Protein AF-F4S9S5-F1 (afdb_monomer)

Organism: Melampsora larici-populina (strain 98AG31 / pathotype 3-4-7) (NCBI:txid747676)

Nearest PDB structures (foldseek):
  7uxh-assembly1_C  TM=9.841E-01  e=2.499E-07  Homo sapiens
  9f44-assembly1_A  TM=9.885E-01  e=3.320E-07  Homo sapiens
  7peb-assembly1_A  TM=9.886E-01  e=3.938E-07  Homo sapiens
  6zwo-assembly1_B  TM=9.789E-01  e=3.720E-07  Homo sapiens
  7nfe-assembly1_A  TM=9.625E-01  e=2.231E-07  Homo sapiens

Radius of gyration: 15.71 Å; Cα contacts (8 Å, |Δi|>4): 147; chains: 1; bounding box: 33×33×46 Å

Solvent-accessible surface area (backbone atoms only — not comparable to full-atom values): 5371 Å² total; per-residue (Å²): 89,72,55,95,63,70,48,70,45,97,54,99,76,46,36,38,37,39,39,38,35,45,96,85,74,46,78,47,47,29,34,38,40,70,77,36,62,41,64,63,59,36,52,50,39,56,49,47,55,53,50,37,54,52,30,63,68,36,67,72,36,45,78,68,66,52,69,74,92,74,65,57,58,47,67,75,50,80,43,26,28,38,34,49,54,72,80,97,69,75,86,131

Sequence (92 aa):
GFSDEIIIMTSLQKPRKILIRGSDGKDYPFLCKPKDDLRKDARLMEFNLKINKLLKKDSESRKRNLHIRTYAVVVLNEECGLLEWVPHTLPL

Secondary structure (DSSP, 8-state):
-B-S--EEPSSTT-PEEEEEE-TTS-EEEEEEEET--THHHHHHHHHHHHHHHHHHHSHHHHHTT-------EEEEETTEEEEE--SS----

pLDDT: mean 92.39, std 4.8, range [79.75, 98.12]

Foldseek 3Di:
DWDPDWDQDPDPQRWIWTWDQDPVRDIWIKTKGFQDACPVVQVVLVVQVVVQVVLVVDPVSVVVVDHDDGWDWAGPDRGITITGDDPPDDDD

Mean predicted aligned error: 4.26 Å

InterPro domains:
  IPR000403 Phosphatidylinositol 3-/4-kinase, catalytic domain [PF00454] (28-89)
  IPR000403 Phosphatidylinositol 3-/4-k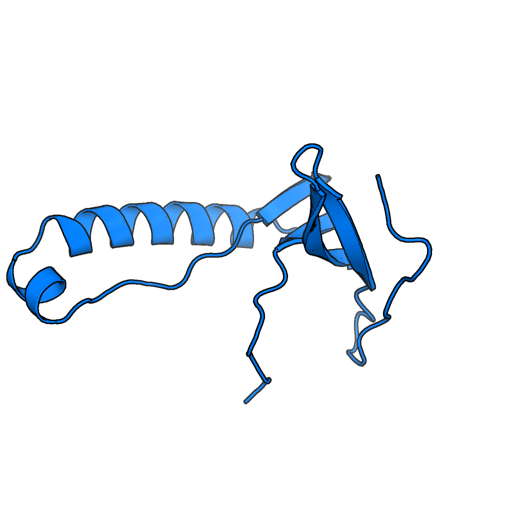inase, catalytic domain [PS50290] (2-92)
  IPR011009 Protein kinase-like domain superfamily [SSF56112] (2-91)
  IPR050517 DNA Damage Response and Repair Kinase [PTHR11139] (1-92)

Structure (mmCIF, N/CA/C/O backbone):
data_AF-F4S9S5-F1
#
_entry.id   AF-F4S9S5-F1
#
loop_
_atom_site.group_PDB
_atom_site.id
_atom_site.type_symbol
_atom_site.label_atom_id
_atom_site.label_alt_id
_atom_site.label_comp_id
_atom_site.label_asym_id
_atom_site.label_entity_id
_atom_site.label_seq_id
_atom_site.pdbx_PDB_ins_code
_atom_site.Cartn_x
_atom_site.Cartn_y
_atom_site.Cartn_z
_atom_site.occupancy
_atom_site.B_iso_or_equiv
_atom_site.auth_seq_id
_atom_site.auth_comp_id
_atom_site.auth_asym_id
_atom_site.auth_atom_id
_atom_site.pdbx_PDB_model_num
ATOM 1 N N . GLY A 1 1 ? -4.355 -12.085 -14.660 1.00 88.88 1 GLY A N 1
ATOM 2 C CA . GLY A 1 1 ? -3.894 -11.504 -15.940 1.00 88.88 1 GLY A CA 1
ATOM 3 C C . GLY A 1 1 ? -3.614 -10.026 -15.763 1.00 88.88 1 GLY A C 1
ATOM 4 O O . GLY A 1 1 ? -3.964 -9.489 -14.721 1.00 88.88 1 GLY A O 1
ATOM 5 N N . PHE A 1 2 ? -2.997 -9.369 -16.740 1.00 90.62 2 PHE A N 1
ATOM 6 C CA . PHE A 1 2 ? -2.827 -7.910 -16.752 1.00 90.62 2 PHE A CA 1
ATOM 7 C C . PHE A 1 2 ? -3.789 -7.296 -17.770 1.00 90.62 2 PHE A C 1
ATOM 9 O O . PHE A 1 2 ? -4.133 -7.962 -18.743 1.00 90.62 2 PHE A O 1
ATOM 16 N N . SER A 1 3 ? -4.242 -6.067 -17.524 1.00 91.25 3 SER A N 1
ATOM 17 C CA . SER A 1 3 ? -4.923 -5.274 -18.553 1.00 91.25 3 SER A CA 1
ATOM 18 C C . SER A 1 3 ? -3.916 -4.768 -19.586 1.00 91.25 3 SER A C 1
ATOM 20 O O . SER A 1 3 ? -2.777 -4.462 -19.229 1.00 91.25 3 SER A O 1
ATOM 22 N N . ASP A 1 4 ? -4.357 -4.626 -20.835 1.00 90.44 4 ASP A N 1
ATOM 23 C CA . ASP A 1 4 ? -3.559 -4.051 -21.926 1.00 90.44 4 ASP A CA 1
ATOM 24 C C . ASP A 1 4 ? -3.423 -2.521 -21.809 1.00 90.44 4 ASP A C 1
ATOM 26 O O . ASP A 1 4 ? -2.574 -1.903 -22.453 1.00 90.44 4 ASP A O 1
ATOM 30 N N . GLU A 1 5 ? -4.234 -1.895 -20.952 1.00 89.62 5 GLU A N 1
ATOM 31 C CA . GLU A 1 5 ? -4.219 -0.454 -20.721 1.00 89.62 5 GLU A CA 1
ATOM 32 C C . GLU A 1 5 ? -3.329 -0.062 -19.535 1.00 89.6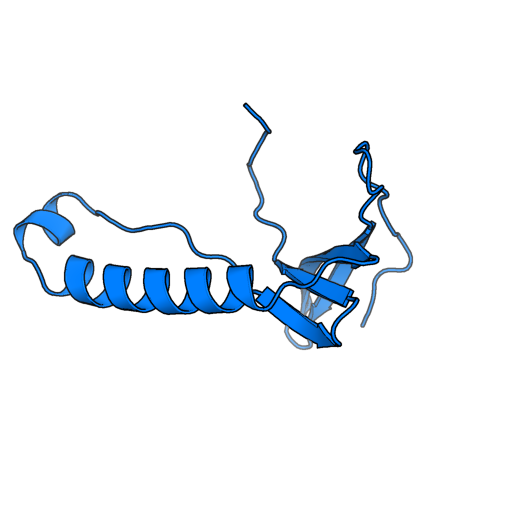2 5 GLU A C 1
ATOM 34 O O . GLU A 1 5 ? -3.447 -0.587 -18.422 1.00 89.62 5 GLU A O 1
ATOM 39 N N . ILE A 1 6 ? -2.475 0.940 -19.758 1.00 90.12 6 ILE A N 1
ATOM 40 C CA . ILE A 1 6 ? -1.653 1.576 -18.726 1.00 90.12 6 ILE A CA 1
ATOM 41 C C . ILE A 1 6 ? -1.979 3.065 -18.698 1.00 90.12 6 ILE A C 1
ATOM 43 O O . ILE A 1 6 ? -1.844 3.758 -19.705 1.00 90.12 6 ILE A O 1
ATOM 47 N N . ILE A 1 7 ? -2.336 3.580 -17.521 1.00 90.50 7 ILE A N 1
ATOM 48 C CA . ILE A 1 7 ? -2.592 5.010 -17.325 1.00 90.50 7 ILE A CA 1
ATOM 49 C C . ILE A 1 7 ? -1.334 5.650 -16.738 1.00 90.50 7 ILE A C 1
ATOM 51 O O . ILE A 1 7 ? -0.870 5.266 -15.665 1.00 90.50 7 ILE A O 1
ATOM 55 N N . ILE A 1 8 ? -0.769 6.642 -17.423 1.00 90.25 8 ILE A N 1
ATOM 56 C CA . ILE A 1 8 ? 0.371 7.410 -16.911 1.00 90.25 8 ILE A CA 1
ATOM 57 C C . ILE A 1 8 ? -0.166 8.601 -16.120 1.00 90.25 8 ILE A C 1
ATOM 59 O O . ILE A 1 8 ? -0.885 9.439 -16.659 1.00 90.25 8 ILE A O 1
ATOM 63 N N . MET A 1 9 ? 0.193 8.686 -14.842 1.00 88.19 9 MET A N 1
ATOM 64 C CA . MET A 1 9 ? -0.250 9.777 -13.979 1.00 88.19 9 MET A CA 1
ATOM 65 C C . MET A 1 9 ? 0.523 11.065 -14.278 1.00 88.19 9 MET A C 1
ATOM 67 O O . MET A 1 9 ? 1.734 11.050 -14.511 1.00 88.19 9 MET A O 1
ATOM 71 N N . THR A 1 10 ? -0.162 12.202 -14.203 1.00 82.81 10 THR A N 1
ATOM 72 C CA . THR A 1 10 ? 0.434 13.532 -14.366 1.00 82.81 10 THR A CA 1
ATOM 73 C C . THR A 1 10 ? 1.139 13.967 -13.077 1.00 82.81 10 THR A C 1
ATOM 75 O O . THR A 1 10 ? 0.574 14.679 -12.252 1.00 82.81 10 THR A O 1
ATOM 78 N N . SER A 1 11 ? 2.376 13.514 -12.876 1.00 81.88 11 SER A N 1
ATOM 79 C CA . SER A 1 11 ? 3.269 14.001 -11.814 1.00 81.88 11 SER A CA 1
ATOM 80 C C . SER A 1 11 ? 4.728 13.993 -12.279 1.00 81.88 11 SER A C 1
ATOM 82 O O . SER A 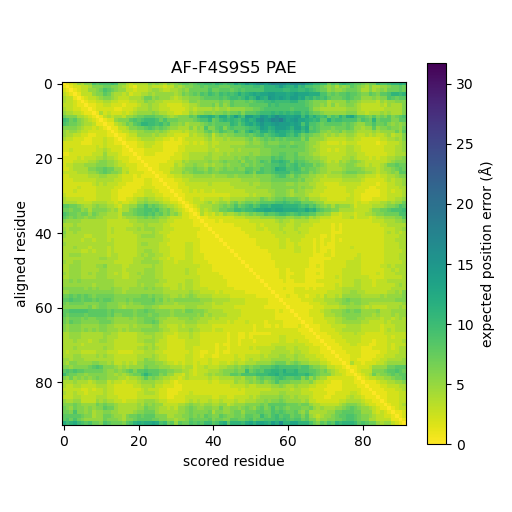1 11 ? 5.035 13.449 -13.341 1.00 81.88 11 SER A O 1
ATOM 84 N N . LEU A 1 12 ? 5.638 14.581 -11.489 1.00 81.00 12 LEU A N 1
ATOM 85 C CA . LEU A 1 12 ? 7.066 14.694 -11.825 1.00 81.00 12 LEU A CA 1
ATOM 86 C C . LEU A 1 12 ? 7.691 13.344 -12.218 1.00 81.00 12 LEU A C 1
ATOM 88 O O . LEU A 1 12 ? 8.445 13.262 -13.183 1.00 81.00 12 LEU A O 1
ATOM 92 N N . GLN A 1 13 ? 7.336 12.282 -11.493 1.00 80.62 13 GLN A N 1
ATOM 93 C CA . GLN A 1 13 ? 7.868 10.935 -11.714 1.00 80.62 13 GLN A CA 1
ATOM 94 C C . GLN A 1 13 ? 7.078 10.118 -12.748 1.00 80.62 13 GLN A C 1
ATOM 96 O O . GLN A 1 13 ? 7.482 9.003 -13.069 1.00 80.62 13 GLN A O 1
ATOM 101 N N . LYS A 1 14 ? 5.961 10.650 -13.269 1.00 85.88 14 LYS A N 1
ATOM 102 C CA . LYS A 1 14 ? 5.073 9.987 -14.241 1.00 85.88 14 LYS A CA 1
ATOM 103 C C . LYS A 1 14 ? 4.796 8.506 -13.904 1.00 85.88 14 LYS A C 1
ATOM 105 O O . LYS A 1 14 ? 5.041 7.631 -14.742 1.00 85.88 14 LYS A O 1
ATOM 110 N N . PRO A 1 15 ? 4.337 8.193 -12.675 1.00 88.19 15 PRO A N 1
ATOM 111 C CA . PRO A 1 15 ? 4.133 6.815 -12.259 1.00 88.19 15 PRO A CA 1
ATOM 112 C C . PRO A 1 15 ? 3.018 6.164 -13.083 1.00 88.19 15 PRO A C 1
ATOM 114 O O . PRO A 1 15 ? 2.089 6.829 -13.554 1.00 88.19 15 PRO A O 1
ATOM 117 N N . ARG A 1 16 ? 3.128 4.849 -13.276 1.00 92.94 16 ARG A N 1
ATOM 118 C CA . ARG A 1 16 ? 2.244 4.084 -14.164 1.00 92.94 16 ARG A CA 1
ATOM 119 C C . ARG A 1 16 ? 1.200 3.357 -13.338 1.00 92.94 16 ARG A C 1
ATOM 121 O O . ARG A 1 16 ? 1.553 2.518 -12.518 1.00 92.94 16 ARG A O 1
ATOM 128 N N . LYS A 1 17 ? -0.075 3.654 -13.557 1.00 93.12 17 LYS A N 1
ATOM 129 C CA . LYS A 1 17 ? -1.177 2.884 -12.995 1.00 93.12 17 LYS A CA 1
ATOM 130 C C . LYS A 1 17 ? -1.455 1.687 -13.903 1.00 93.12 17 LYS A C 1
ATOM 132 O O . LYS A 1 17 ? -1.797 1.862 -15.072 1.00 93.12 17 LYS A O 1
ATOM 137 N N . ILE A 1 18 ? -1.295 0.494 -13.347 1.00 93.62 18 ILE A N 1
ATOM 138 C CA . ILE A 1 18 ? -1.568 -0.791 -13.991 1.00 93.62 18 ILE A CA 1
ATOM 139 C C . ILE A 1 18 ? -2.794 -1.439 -13.351 1.00 93.62 18 ILE A C 1
ATOM 141 O O . ILE A 1 18 ? -3.109 -1.176 -12.188 1.00 93.62 18 ILE A O 1
ATOM 145 N N . LEU A 1 19 ? -3.473 -2.303 -14.101 1.00 94.56 19 LEU A N 1
ATOM 146 C CA . LEU A 1 19 ? -4.610 -3.073 -13.611 1.00 94.56 19 LEU A CA 1
ATOM 147 C C . LEU A 1 19 ? -4.279 -4.565 -13.667 1.00 94.56 19 LEU A C 1
ATOM 149 O O . LEU A 1 19 ? -3.975 -5.103 -14.734 1.00 94.56 19 LEU A O 1
ATOM 153 N N . ILE A 1 20 ? -4.326 -5.225 -12.511 1.00 93.06 20 ILE A N 1
ATOM 154 C CA . ILE A 1 20 ? -4.068 -6.659 -12.377 1.00 93.06 20 ILE A CA 1
ATOM 155 C C . ILE A 1 20 ? -5.398 -7.363 -12.133 1.00 93.06 20 ILE A C 1
ATOM 157 O O . ILE A 1 20 ? -6.064 -7.101 -11.137 1.00 93.06 20 ILE A O 1
ATOM 161 N N . ARG A 1 21 ? -5.775 -8.286 -13.015 1.00 94.19 21 ARG A N 1
ATOM 162 C CA . ARG A 1 21 ? -6.942 -9.150 -12.836 1.00 94.19 21 ARG A CA 1
ATOM 163 C C . ARG A 1 21 ? -6.569 -10.382 -12.021 1.00 94.19 21 ARG A C 1
ATOM 165 O O . ARG A 1 21 ? -5.773 -11.209 -12.485 1.00 94.19 21 ARG A O 1
ATOM 172 N N . GLY A 1 22 ? -7.143 -10.500 -10.829 1.00 93.38 22 GLY A N 1
ATOM 173 C CA . GLY A 1 22 ? -7.000 -11.656 -9.953 1.00 93.38 22 GLY A CA 1
ATOM 174 C C . GLY A 1 22 ? -7.634 -12.916 -10.542 1.00 93.38 22 GLY A C 1
ATOM 175 O O . GLY A 1 22 ? -8.462 -12.860 -11.454 1.00 93.38 22 GLY A O 1
ATOM 176 N N . SER A 1 23 ? -7.245 -14.076 -10.014 1.00 94.50 23 SER A N 1
ATOM 177 C CA . SER A 1 23 ? -7.891 -15.357 -10.338 1.00 94.50 23 SER A CA 1
ATOM 178 C C . SER A 1 23 ? -9.341 -15.430 -9.850 1.00 94.50 23 SER A C 1
ATOM 180 O O . SER A 1 23 ? -10.103 -16.265 -10.322 1.00 94.50 23 SER A O 1
ATOM 182 N N . ASP A 1 24 ? -9.733 -14.537 -8.942 1.00 94.81 24 ASP A N 1
ATOM 183 C CA . ASP A 1 24 ? -11.101 -14.345 -8.465 1.00 94.81 24 ASP A CA 1
ATOM 184 C C . ASP A 1 24 ? -11.951 -13.453 -9.392 1.00 94.81 24 ASP A C 1
ATOM 186 O O . ASP A 1 24 ? -13.095 -13.135 -9.071 1.00 94.81 24 ASP A O 1
ATOM 190 N N . GLY A 1 25 ? -11.395 -13.035 -10.534 1.00 92.31 25 GLY A N 1
ATOM 191 C CA . GLY A 1 25 ? -12.067 -12.194 -11.522 1.00 92.31 25 GLY A CA 1
ATOM 192 C C . GLY A 1 25 ? -12.141 -10.713 -11.149 1.00 92.31 25 GLY A C 1
ATOM 193 O O . GLY A 1 25 ? -12.731 -9.944 -11.906 1.00 92.31 25 GLY A O 1
ATOM 194 N N . LYS A 1 26 ? -11.552 -10.292 -10.021 1.00 92.12 26 LYS A N 1
ATOM 195 C CA . LYS A 1 26 ? -11.540 -8.886 -9.601 1.00 92.12 26 LYS A CA 1
ATOM 196 C C . LYS A 1 26 ? -10.338 -8.146 -10.163 1.00 92.12 26 LYS A C 1
ATOM 198 O O . LYS A 1 26 ? -9.261 -8.713 -10.342 1.00 92.12 26 LYS A O 1
ATOM 203 N N . ASP A 1 27 ? -10.529 -6.854 -10.393 1.00 91.88 27 ASP A N 1
ATOM 204 C CA . ASP A 1 27 ? -9.488 -5.972 -10.897 1.00 91.88 27 ASP A CA 1
ATOM 205 C C . ASP A 1 27 ? -8.851 -5.177 -9.748 1.00 91.88 27 ASP A C 1
ATOM 207 O O . ASP A 1 27 ? -9.527 -4.490 -8.980 1.00 91.88 27 ASP A O 1
ATOM 211 N N . TYR A 1 28 ? -7.529 -5.270 -9.649 1.00 92.69 28 TYR A N 1
ATOM 212 C CA . TYR A 1 28 ? -6.708 -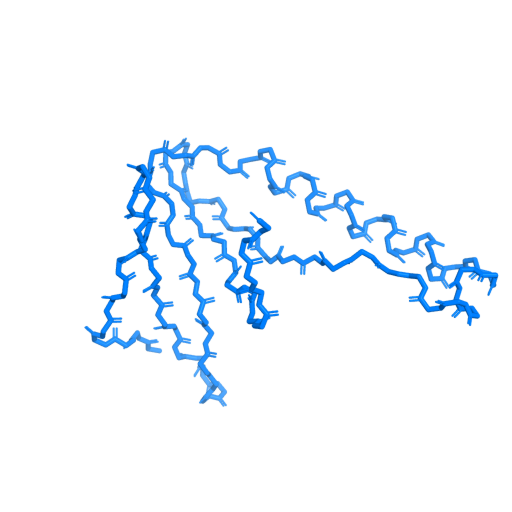4.670 -8.606 1.00 92.69 28 TYR A CA 1
ATOM 213 C C . TYR A 1 28 ? -5.786 -3.619 -9.224 1.00 92.69 28 TYR A C 1
ATOM 215 O O . TYR A 1 28 ? -4.816 -3.967 -9.908 1.00 92.69 28 TYR A O 1
ATOM 223 N N . PRO A 1 29 ? -6.082 -2.324 -9.041 1.00 93.75 29 PRO A N 1
ATOM 224 C CA . PRO A 1 29 ? -5.236 -1.269 -9.564 1.00 93.75 29 PRO A CA 1
ATOM 225 C C . PRO A 1 29 ? -3.991 -1.084 -8.685 1.00 93.75 29 PRO A C 1
ATOM 227 O O . PRO A 1 29 ? -4.079 -1.008 -7.460 1.00 93.75 29 PRO A O 1
ATOM 230 N N . PHE A 1 30 ? -2.829 -0.950 -9.318 1.00 94.44 30 PHE A N 1
ATOM 231 C CA . PHE A 1 30 ? -1.554 -0.665 -8.659 1.00 94.44 30 PHE A CA 1
ATOM 232 C C . PHE A 1 30 ? -0.850 0.501 -9.341 1.00 94.44 30 PHE A C 1
ATOM 234 O O . PHE A 1 30 ? -0.971 0.701 -10.546 1.00 94.44 30 PHE A O 1
ATOM 241 N N . LEU A 1 31 ? -0.092 1.263 -8.565 1.00 93.69 31 LEU A N 1
ATOM 242 C CA . LEU A 1 31 ? 0.779 2.322 -9.032 1.00 93.69 31 LEU A CA 1
ATOM 243 C C . LEU A 1 31 ? 2.228 1.831 -9.013 1.00 93.69 31 LEU A C 1
ATOM 245 O O . LEU A 1 31 ? 2.803 1.594 -7.952 1.00 93.69 31 LEU A O 1
ATOM 249 N N . CYS A 1 32 ? 2.826 1.714 -10.192 1.00 92.00 32 CYS A N 1
ATOM 250 C CA . CYS A 1 32 ? 4.245 1.445 -10.361 1.00 92.00 32 CYS A CA 1
ATOM 251 C C . CYS A 1 32 ? 5.019 2.756 -10.246 1.00 92.00 32 CYS A C 1
ATOM 253 O O . CYS A 1 32 ? 4.863 3.652 -11.089 1.00 92.00 32 CYS A O 1
ATOM 255 N N . LYS A 1 33 ? 5.881 2.850 -9.234 1.00 89.06 33 LYS A N 1
ATOM 256 C CA . LYS A 1 33 ? 6.803 3.972 -9.082 1.00 89.06 33 LYS A CA 1
ATOM 257 C C . LYS A 1 33 ? 8.196 3.592 -9.594 1.00 89.06 33 LYS A C 1
ATOM 259 O O . LYS A 1 33 ? 8.812 2.681 -9.040 1.00 89.06 33 LYS A O 1
ATOM 264 N N . PRO A 1 34 ? 8.686 4.244 -10.661 1.00 83.75 34 PRO A N 1
ATOM 265 C CA . PRO A 1 34 ? 10.044 4.032 -11.136 1.00 83.75 34 PRO A CA 1
ATOM 266 C C . PRO A 1 34 ? 11.042 4.851 -10.310 1.00 83.75 34 PRO A C 1
ATOM 268 O O . PRO A 1 34 ? 10.775 6.010 -9.995 1.00 83.75 34 PRO A O 1
ATOM 271 N N . LYS A 1 35 ? 12.224 4.281 -10.063 1.00 83.00 35 LYS A N 1
ATOM 272 C CA . LYS A 1 35 ? 13.360 4.921 -9.380 1.00 83.00 35 LYS A CA 1
ATOM 273 C C . LYS A 1 35 ? 13.015 5.439 -7.979 1.00 83.00 35 LYS A C 1
ATOM 275 O O . LYS A 1 35 ? 13.449 6.526 -7.606 1.00 83.00 35 LYS A O 1
ATOM 280 N N . ASP A 1 36 ? 12.209 4.682 -7.235 1.00 85.25 36 ASP A N 1
ATOM 281 C CA . ASP A 1 36 ? 11.790 5.033 -5.874 1.00 85.25 36 ASP A CA 1
ATOM 282 C C . ASP A 1 36 ? 11.988 3.837 -4.933 1.00 85.25 36 ASP A C 1
ATOM 284 O O . ASP A 1 36 ? 11.532 2.727 -5.222 1.00 85.25 36 ASP A O 1
ATOM 288 N N . ASP A 1 37 ? 12.667 4.069 -3.809 1.00 89.31 37 ASP A N 1
ATOM 289 C CA . ASP A 1 37 ? 12.917 3.059 -2.778 1.00 89.31 37 ASP A CA 1
ATOM 290 C C . ASP A 1 37 ? 11.759 3.041 -1.776 1.00 89.31 37 ASP A C 1
ATOM 292 O O . ASP A 1 37 ? 11.700 3.829 -0.828 1.00 89.31 37 ASP A O 1
ATOM 296 N N . LEU A 1 38 ? 10.848 2.086 -1.961 1.00 93.56 38 LEU A N 1
ATOM 297 C CA . LEU A 1 38 ? 9.626 1.972 -1.164 1.00 93.56 38 LEU A CA 1
ATOM 298 C C . LEU A 1 38 ? 9.816 1.230 0.167 1.00 93.56 38 LEU A C 1
ATOM 300 O O . LEU A 1 38 ? 8.831 0.918 0.843 1.00 93.56 38 LEU A O 1
ATOM 304 N N . ARG A 1 39 ? 11.053 0.925 0.589 1.00 94.19 39 ARG A N 1
ATOM 305 C CA . ARG A 1 39 ? 11.293 0.244 1.876 1.00 94.19 39 ARG A CA 1
ATOM 306 C C . ARG A 1 39 ? 10.759 1.059 3.048 1.00 94.19 39 ARG A C 1
ATOM 308 O O . ARG A 1 39 ? 10.181 0.490 3.971 1.00 94.19 39 ARG A O 1
ATOM 315 N N . LYS A 1 40 ? 10.909 2.386 3.023 1.00 94.19 40 LYS A N 1
ATOM 316 C CA . LYS A 1 40 ? 10.384 3.258 4.087 1.00 94.19 40 LYS A CA 1
ATOM 317 C C . LYS A 1 40 ? 8.856 3.234 4.124 1.00 94.19 40 LYS A C 1
ATOM 319 O O . LYS A 1 40 ? 8.291 3.063 5.203 1.00 94.19 40 LYS A O 1
ATOM 324 N N . ASP A 1 41 ? 8.201 3.320 2.968 1.00 94.44 41 ASP A N 1
ATOM 325 C CA . ASP A 1 41 ? 6.744 3.222 2.838 1.00 94.44 41 ASP A CA 1
ATOM 326 C C . ASP A 1 41 ? 6.219 1.877 3.350 1.00 94.44 41 ASP A C 1
ATOM 328 O O . ASP A 1 41 ? 5.268 1.839 4.134 1.00 94.44 41 ASP A O 1
ATOM 332 N N . ALA A 1 42 ? 6.883 0.771 2.995 1.00 94.69 42 ALA A N 1
ATOM 333 C CA . ALA A 1 42 ? 6.527 -0.562 3.475 1.00 94.69 42 ALA A CA 1
ATOM 334 C C . ALA A 1 42 ? 6.590 -0.644 5.009 1.00 94.69 42 ALA A C 1
ATOM 336 O O . ALA A 1 42 ? 5.646 -1.104 5.656 1.00 94.69 42 ALA A O 1
ATOM 337 N N . ARG A 1 43 ? 7.664 -0.120 5.615 1.00 96.50 43 ARG A N 1
ATOM 338 C CA . ARG A 1 43 ? 7.818 -0.082 7.079 1.00 96.50 43 ARG A CA 1
ATOM 339 C C . ARG A 1 43 ? 6.773 0.806 7.748 1.00 96.50 43 ARG A C 1
ATOM 341 O O . ARG A 1 43 ? 6.272 0.449 8.816 1.00 96.50 43 ARG A O 1
ATOM 348 N N . LEU A 1 44 ? 6.410 1.927 7.129 1.00 97.00 44 LEU A N 1
ATOM 349 C CA . LEU A 1 44 ? 5.345 2.796 7.625 1.00 97.00 44 LEU A CA 1
ATOM 350 C C . LEU A 1 44 ? 3.979 2.097 7.579 1.00 97.00 44 LEU A C 1
ATOM 352 O O . LEU A 1 44 ? 3.215 2.186 8.540 1.00 97.00 44 LEU A O 1
ATOM 356 N N . MET A 1 45 ? 3.676 1.354 6.511 1.00 97.12 45 MET A N 1
ATOM 357 C CA . MET A 1 45 ? 2.430 0.587 6.425 1.00 97.12 45 MET A CA 1
ATOM 358 C C . MET A 1 45 ? 2.382 -0.552 7.450 1.00 97.12 45 MET A C 1
ATOM 360 O O . MET A 1 45 ? 1.369 -0.708 8.132 1.00 97.12 45 MET A O 1
ATOM 364 N N . GLU A 1 46 ? 3.479 -1.287 7.660 1.00 96.44 46 GLU A N 1
ATOM 365 C CA . GLU A 1 46 ? 3.582 -2.278 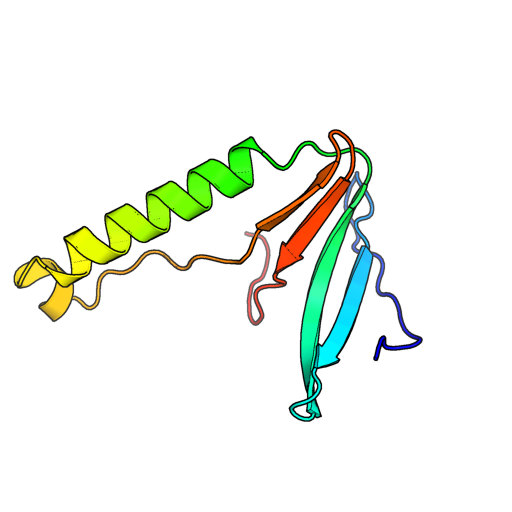8.746 1.00 96.44 46 GLU A CA 1
ATOM 366 C C . GLU A 1 46 ? 3.339 -1.656 10.127 1.00 96.44 46 GLU A C 1
ATOM 368 O O . GLU A 1 46 ? 2.672 -2.242 10.988 1.00 96.44 46 GLU A O 1
ATOM 373 N N . PHE A 1 47 ? 3.883 -0.463 10.355 1.00 97.88 47 PHE A N 1
ATOM 374 C CA . PHE A 1 47 ? 3.682 0.279 11.590 1.00 97.88 47 PHE A CA 1
ATOM 375 C C . PHE A 1 47 ? 2.217 0.702 11.766 1.00 97.88 47 PHE A C 1
ATOM 377 O O . PHE A 1 47 ? 1.633 0.450 12.822 1.00 97.88 47 PHE A O 1
ATOM 384 N N . ASN A 1 48 ? 1.579 1.234 10.722 1.00 98.00 48 ASN A N 1
ATOM 385 C CA . ASN A 1 48 ? 0.157 1.586 10.745 1.00 98.00 48 ASN A CA 1
ATOM 386 C C . ASN A 1 48 ? -0.740 0.368 11.002 1.00 98.00 48 ASN A C 1
ATOM 388 O O . ASN A 1 48 ? -1.714 0.466 11.748 1.00 98.00 48 ASN A O 1
ATOM 392 N N . LEU A 1 49 ? -0.388 -0.811 10.477 1.00 97.44 49 LEU A N 1
ATOM 393 C CA . LEU A 1 49 ? -1.088 -2.058 10.803 1.00 97.44 49 LEU A CA 1
ATOM 394 C C . LEU A 1 49 ? -0.990 -2.399 12.298 1.00 97.44 49 LEU A C 1
ATOM 396 O O . LEU A 1 49 ? -1.967 -2.865 12.889 1.00 97.44 49 LEU A O 1
ATOM 400 N N . LYS A 1 50 ? 0.160 -2.152 12.939 1.00 97.88 50 LYS A N 1
ATOM 401 C CA . LYS A 1 50 ? 0.311 -2.319 14.396 1.00 97.88 50 LYS A CA 1
ATOM 402 C C . LYS A 1 50 ? -0.530 -1.302 15.166 1.00 97.88 50 LYS A C 1
ATOM 404 O O . LYS A 1 50 ? -1.207 -1.697 16.113 1.00 97.88 50 LYS A O 1
ATOM 409 N N . ILE A 1 51 ? -0.559 -0.039 14.738 1.00 98.06 51 ILE A N 1
ATOM 410 C CA . ILE A 1 51 ? -1.428 0.981 15.343 1.00 98.06 51 ILE A CA 1
ATOM 411 C C . ILE A 1 51 ? -2.897 0.568 15.239 1.00 98.06 51 ILE A C 1
ATOM 413 O O . ILE A 1 51 ? -3.600 0.579 16.244 1.00 98.06 51 ILE A O 1
ATOM 417 N N . ASN A 1 52 ? -3.355 0.118 14.070 1.00 98.00 52 ASN A N 1
ATOM 418 C CA . ASN A 1 52 ? -4.731 -0.344 13.884 1.00 98.00 52 ASN A CA 1
ATOM 419 C C . ASN A 1 52 ? -5.100 -1.498 14.828 1.00 98.00 52 ASN A C 1
ATOM 421 O O . ASN A 1 52 ? -6.221 -1.543 15.334 1.00 98.00 52 ASN A O 1
ATOM 425 N N . LYS A 1 53 ? -4.161 -2.406 15.132 1.00 97.75 53 LYS A N 1
ATOM 426 C CA . LYS A 1 53 ? -4.373 -3.452 16.149 1.00 97.75 53 LYS A CA 1
ATOM 427 C C . LYS A 1 53 ? -4.566 -2.862 17.550 1.00 97.75 53 LYS A C 1
ATOM 429 O O . LYS A 1 53 ? -5.431 -3.338 18.282 1.00 97.75 53 LYS A O 1
ATOM 434 N N . LEU A 1 54 ? -3.798 -1.834 17.916 1.00 98.00 54 LEU A N 1
ATOM 435 C CA . LEU A 1 54 ? -3.932 -1.144 19.204 1.00 98.00 54 LEU A CA 1
ATOM 436 C C . LEU A 1 54 ? -5.248 -0.355 19.291 1.00 98.00 54 LEU A C 1
ATOM 438 O O . LEU A 1 54 ? -5.975 -0.511 20.269 1.00 98.00 54 LEU A O 1
ATOM 442 N N . LEU A 1 55 ? -5.607 0.394 18.243 1.00 98.12 55 LEU A N 1
ATOM 443 C CA . LEU A 1 55 ? -6.881 1.121 18.149 1.00 98.12 55 LEU A CA 1
ATOM 444 C C . LEU A 1 55 ? -8.085 0.178 18.243 1.00 98.12 55 LEU A C 1
ATOM 446 O O . LEU A 1 55 ? -9.073 0.489 18.900 1.00 98.12 55 LEU A O 1
ATOM 450 N N . LYS A 1 56 ? -7.992 -1.012 17.641 1.00 97.25 56 LYS A N 1
ATOM 451 C CA . LYS A 1 56 ? -9.035 -2.038 17.749 1.00 97.25 56 LYS A CA 1
ATOM 452 C C . LYS A 1 56 ? -9.113 -2.659 19.150 1.00 97.25 56 LYS A C 1
ATOM 454 O O . LYS A 1 56 ? -10.170 -3.152 19.530 1.00 97.25 56 LYS A O 1
ATOM 459 N N . LYS A 1 57 ? -8.025 -2.674 19.923 1.00 97.62 57 LYS A N 1
ATOM 460 C CA . LYS A 1 57 ? -8.027 -3.206 21.295 1.00 97.62 57 LYS A CA 1
ATOM 461 C C . LYS A 1 57 ? -8.679 -2.228 22.279 1.00 97.62 57 LYS A C 1
ATOM 463 O O . LYS A 1 57 ? -9.393 -2.665 23.179 1.00 97.62 57 LYS A O 1
ATOM 468 N N . ASP A 1 58 ? -8.468 -0.931 22.087 1.00 97.94 58 ASP A N 1
ATOM 469 C CA . ASP A 1 58 ? -9.031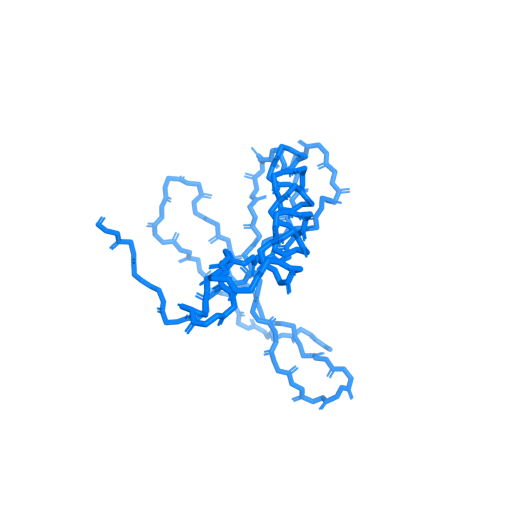 0.127 22.927 1.00 97.94 58 ASP A CA 1
ATOM 470 C C . ASP A 1 58 ? -10.551 0.309 22.716 1.00 97.94 58 ASP A C 1
ATOM 472 O O . ASP A 1 58 ? -11.052 0.300 21.588 1.00 97.94 58 ASP A O 1
ATOM 476 N N . SER A 1 59 ? -11.323 0.452 23.800 1.00 97.88 59 SER A N 1
ATOM 477 C CA . SER A 1 59 ? -12.788 0.570 23.713 1.00 97.88 59 SER A CA 1
ATOM 478 C C . SER A 1 59 ? -13.229 1.918 23.156 1.00 97.88 59 SER A C 1
ATOM 480 O O . SER A 1 59 ? -14.128 1.964 22.318 1.00 97.88 59 SER A O 1
ATOM 482 N N . GLU A 1 60 ? -12.590 3.006 23.585 1.00 98.06 60 GLU A N 1
ATOM 483 C CA . GLU A 1 60 ? -12.970 4.362 23.184 1.00 98.06 60 GLU A CA 1
ATOM 484 C C . GLU A 1 60 ? -12.616 4.633 21.722 1.00 98.06 60 GLU A C 1
ATOM 486 O O . GLU A 1 60 ? -13.361 5.293 20.997 1.00 98.06 60 GLU A O 1
ATOM 491 N N . SER A 1 61 ? -11.500 4.088 21.250 1.00 97.88 61 SER A N 1
ATOM 492 C CA . SER A 1 61 ? -11.106 4.126 19.842 1.00 97.88 61 SER A CA 1
ATOM 493 C C . SER A 1 61 ? -12.072 3.337 18.959 1.00 97.88 61 SER A C 1
ATOM 495 O O . SER A 1 61 ? -12.513 3.852 17.931 1.00 97.88 61 SER A O 1
ATOM 497 N N . ARG A 1 62 ? -12.487 2.132 19.380 1.00 96.69 62 ARG A N 1
ATOM 498 C CA . ARG A 1 62 ? -13.494 1.338 18.653 1.00 96.69 62 ARG A CA 1
ATOM 499 C C . ARG A 1 62 ? -14.861 2.006 18.589 1.00 96.69 62 ARG A C 1
ATOM 501 O O . ARG A 1 62 ? -15.460 2.011 17.519 1.00 96.69 62 ARG A O 1
ATOM 508 N N . LYS A 1 63 ? -15.348 2.581 19.695 1.00 97.81 63 LYS A N 1
ATOM 509 C CA . LYS A 1 63 ? -16.626 3.322 19.72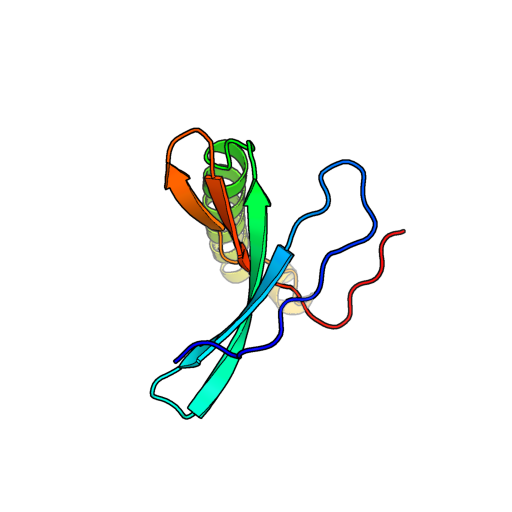3 1.00 97.81 63 LYS A CA 1
ATOM 510 C C . LYS A 1 63 ? -16.645 4.465 18.705 1.00 97.81 63 LYS A C 1
ATOM 512 O O . LYS A 1 63 ? -17.679 4.740 18.112 1.00 97.81 63 LYS A O 1
ATOM 517 N N . ARG A 1 64 ? -15.489 5.095 18.483 1.00 97.81 64 ARG A N 1
ATOM 518 C CA . ARG A 1 64 ? -15.282 6.175 17.506 1.00 97.81 64 ARG A CA 1
ATOM 519 C C . ARG A 1 64 ? -14.891 5.680 16.106 1.00 97.81 64 ARG A C 1
ATOM 521 O O . ARG A 1 64 ? -14.644 6.500 15.230 1.00 97.81 64 ARG A O 1
ATOM 528 N N . ASN A 1 65 ? -14.812 4.364 15.894 1.00 96.44 65 ASN A N 1
ATOM 529 C CA . ASN A 1 65 ? -14.368 3.730 14.650 1.00 96.44 65 ASN A CA 1
ATOM 530 C C . ASN A 1 65 ? -13.002 4.241 14.135 1.00 96.44 65 ASN A C 1
ATOM 532 O O . ASN A 1 65 ? -12.787 4.401 12.929 1.00 96.44 65 ASN A O 1
ATOM 536 N N . LEU A 1 66 ? -12.071 4.518 15.056 1.00 97.56 66 LEU A N 1
ATOM 537 C CA . LEU A 1 66 ? -10.744 5.016 14.700 1.00 97.56 66 LEU A CA 1
ATOM 538 C C . LEU A 1 66 ? -9.934 3.925 14.000 1.00 97.56 66 LEU A C 1
ATOM 540 O O . LEU A 1 66 ? -9.704 2.848 14.551 1.00 97.56 66 LEU A O 1
ATOM 544 N N . HIS A 1 67 ? -9.465 4.236 12.799 1.00 96.81 67 HIS A N 1
ATOM 545 C CA . HIS A 1 67 ? -8.553 3.400 12.036 1.00 96.81 67 HIS A CA 1
ATOM 546 C C . HIS A 1 67 ? -7.748 4.267 11.067 1.00 96.81 67 HIS A C 1
ATOM 548 O O . HIS A 1 67 ? -8.224 5.284 10.566 1.00 96.81 67 HIS A O 1
ATOM 554 N N . ILE A 1 68 ? -6.520 3.849 10.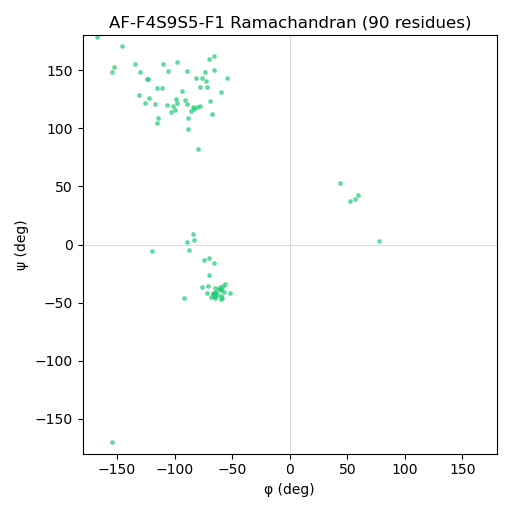791 1.00 96.69 68 ILE A N 1
ATOM 555 C CA . ILE A 1 68 ? -5.676 4.415 9.746 1.00 96.69 68 ILE A CA 1
ATOM 556 C C . ILE A 1 68 ? -5.938 3.614 8.472 1.00 96.69 68 ILE A C 1
ATOM 558 O O . ILE A 1 68 ? -5.773 2.391 8.467 1.00 96.69 68 ILE A O 1
ATOM 562 N N . ARG A 1 69 ? -6.326 4.283 7.382 1.00 94.38 69 ARG A N 1
ATOM 563 C CA . ARG A 1 69 ? -6.441 3.639 6.068 1.00 94.38 69 ARG A CA 1
ATOM 564 C C . ARG A 1 69 ? -5.042 3.256 5.578 1.00 94.38 69 ARG A C 1
ATOM 566 O O . ARG A 1 69 ? -4.222 4.124 5.300 1.00 94.38 69 ARG A O 1
ATOM 573 N N . THR A 1 70 ? -4.773 1.958 5.501 1.00 95.00 70 THR A N 1
ATOM 574 C CA . THR A 1 70 ? -3.525 1.392 4.971 1.00 95.00 70 THR A CA 1
ATOM 575 C C . THR A 1 70 ? -3.701 0.964 3.520 1.00 95.00 70 THR A C 1
ATOM 577 O O . THR A 1 70 ? -4.820 0.673 3.102 1.00 95.00 70 THR A O 1
ATOM 580 N N . TYR A 1 71 ? -2.598 0.876 2.786 1.00 94.88 71 TYR A N 1
ATOM 581 C CA . TYR A 1 71 ? -2.535 0.339 1.428 1.00 94.88 71 TYR A CA 1
ATOM 582 C C . TYR A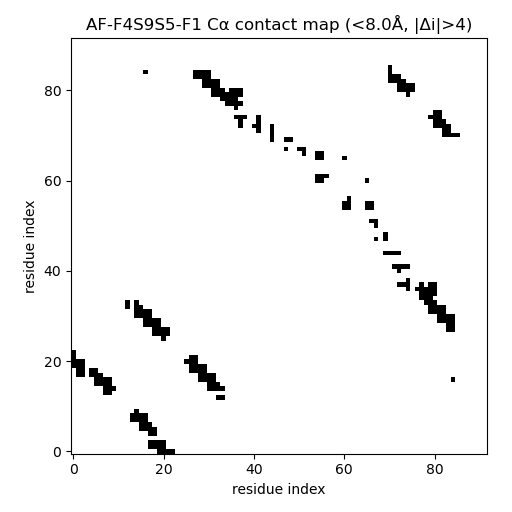 1 71 ? -1.336 -0.607 1.315 1.00 94.88 71 TYR A C 1
ATOM 584 O O . TYR A 1 71 ? -0.383 -0.504 2.093 1.00 94.88 71 TYR A O 1
ATOM 592 N N . ALA A 1 72 ? -1.381 -1.554 0.382 1.00 93.44 72 ALA A N 1
ATOM 593 C CA . ALA A 1 72 ? -0.275 -2.476 0.170 1.00 93.44 72 ALA A CA 1
ATOM 594 C C . ALA A 1 72 ? 0.927 -1.786 -0.496 1.00 93.44 72 ALA A C 1
ATOM 596 O O . ALA A 1 72 ? 0.778 -0.981 -1.418 1.00 93.44 72 ALA A O 1
ATOM 597 N N . VAL A 1 73 ? 2.127 -2.152 -0.047 1.00 95.38 73 VAL A N 1
ATOM 598 C CA . VAL A 1 73 ? 3.407 -1.742 -0.635 1.00 95.38 73 VAL A CA 1
ATOM 599 C C . VAL A 1 73 ? 4.196 -3.003 -0.943 1.00 95.38 73 VAL A C 1
ATOM 601 O O . VAL A 1 73 ? 4.465 -3.798 -0.044 1.00 95.38 73 VAL A O 1
ATOM 604 N N . VAL A 1 74 ? 4.569 -3.185 -2.205 1.00 93.75 74 VAL A N 1
ATOM 605 C CA . VAL A 1 74 ? 5.406 -4.298 -2.657 1.00 93.75 74 VAL A CA 1
ATOM 606 C C . VAL A 1 74 ? 6.722 -3.722 -3.156 1.00 93.75 74 VAL A C 1
ATOM 608 O O . VAL A 1 74 ? 6.773 -3.083 -4.205 1.00 93.75 74 VAL A O 1
ATOM 611 N N . VAL A 1 75 ? 7.789 -3.945 -2.394 1.00 93.44 75 VAL A N 1
ATOM 612 C CA . VAL A 1 75 ? 9.151 -3.584 -2.800 1.00 93.44 75 VAL A CA 1
ATOM 613 C C . VAL A 1 75 ? 9.661 -4.679 -3.732 1.00 93.44 75 VAL A C 1
ATOM 615 O O . VAL A 1 75 ? 9.734 -5.836 -3.321 1.00 93.44 75 VAL A O 1
ATOM 618 N N . LEU A 1 76 ? 9.972 -4.336 -4.983 1.00 90.31 76 LEU A N 1
ATOM 619 C CA . LEU A 1 76 ? 10.497 -5.300 -5.956 1.00 90.31 76 LEU A CA 1
ATOM 620 C C . LEU A 1 76 ? 12.027 -5.315 -5.924 1.00 90.31 76 LEU A C 1
ATOM 622 O O . LEU A 1 76 ? 12.634 -6.382 -5.884 1.00 90.31 76 LEU A O 1
ATOM 626 N N . ASN A 1 77 ? 12.648 -4.135 -5.915 1.00 89.19 77 ASN A N 1
ATOM 627 C CA . ASN A 1 77 ? 14.082 -3.944 -5.711 1.00 89.19 77 ASN A CA 1
ATOM 628 C C . ASN A 1 77 ? 14.351 -2.536 -5.138 1.00 89.19 77 ASN A C 1
ATOM 630 O O . ASN A 1 77 ? 13.420 -1.843 -4.732 1.00 89.19 77 ASN A O 1
ATOM 634 N N . GLU A 1 78 ? 15.618 -2.115 -5.077 1.00 87.38 78 GLU A N 1
ATOM 635 C CA . GLU A 1 78 ? 16.003 -0.807 -4.517 1.00 87.38 78 GLU A CA 1
ATOM 636 C C . GLU A 1 78 ? 15.582 0.396 -5.378 1.00 87.38 78 GLU A C 1
ATOM 638 O O . GLU A 1 78 ? 15.626 1.529 -4.909 1.00 87.38 78 GLU A O 1
ATOM 643 N N . GLU A 1 79 ? 15.145 0.164 -6.616 1.00 87.38 79 GLU A N 1
ATOM 644 C CA . GLU A 1 79 ? 14.772 1.211 -7.568 1.00 87.38 79 GLU A CA 1
ATOM 645 C C . GLU A 1 79 ? 13.309 1.126 -8.021 1.00 87.38 79 GLU A C 1
ATOM 647 O O . GLU A 1 79 ? 12.851 1.982 -8.777 1.00 87.38 79 GLU A O 1
ATOM 652 N N . CYS A 1 80 ? 12.549 0.105 -7.629 1.00 86.44 80 CYS A N 1
ATOM 653 C CA . CYS A 1 80 ? 11.160 -0.012 -8.037 1.00 86.44 80 CYS A CA 1
ATOM 654 C C . CYS A 1 80 ? 10.289 -0.780 -7.048 1.00 86.44 80 CYS A C 1
ATOM 656 O O . CYS A 1 80 ? 10.701 -1.704 -6.338 1.00 86.44 80 CYS A O 1
ATOM 658 N N . GLY A 1 81 ? 9.011 -0.423 -7.074 1.00 92.44 81 GLY A N 1
ATOM 659 C CA . GLY A 1 81 ? 7.981 -1.162 -6.378 1.00 92.44 81 GLY A CA 1
ATOM 660 C C . GLY A 1 81 ? 6.577 -0.745 -6.789 1.00 92.44 81 GLY A C 1
ATOM 661 O O . GLY A 1 81 ? 6.371 0.128 -7.643 1.00 92.44 81 GLY A O 1
ATOM 662 N N . LEU A 1 82 ? 5.612 -1.424 -6.182 1.00 94.00 82 LEU A N 1
ATOM 663 C CA . LEU A 1 82 ? 4.190 -1.266 -6.436 1.00 94.00 82 LEU A CA 1
ATOM 664 C C . LEU A 1 82 ? 3.509 -0.730 -5.183 1.00 94.00 82 LEU A C 1
ATOM 666 O O . LEU A 1 82 ? 3.723 -1.232 -4.080 1.00 94.00 82 LEU A O 1
ATOM 670 N N . LEU A 1 83 ? 2.645 0.255 -5.375 1.00 94.44 83 LEU A N 1
ATOM 671 C CA . LEU A 1 83 ? 1.729 0.746 -4.357 1.00 94.44 83 LEU A CA 1
ATOM 672 C C . LEU A 1 83 ? 0.314 0.362 -4.764 1.00 94.44 83 LEU A C 1
ATOM 674 O O . LEU A 1 83 ? -0.062 0.537 -5.921 1.00 94.44 83 LEU A O 1
ATOM 678 N N . GLU A 1 84 ? -0.486 -0.153 -3.842 1.00 94.56 84 GLU A N 1
ATOM 679 C CA . GLU A 1 84 ? -1.912 -0.343 -4.096 1.00 94.56 84 GLU A CA 1
ATOM 680 C C . GLU A 1 84 ? -2.565 1.005 -4.412 1.00 94.56 84 GLU A C 1
ATOM 682 O O . GLU A 1 84 ? -2.374 2.004 -3.711 1.00 94.56 84 GLU A O 1
ATOM 687 N N . TRP A 1 85 ? -3.342 1.043 -5.493 1.00 92.38 85 TRP A N 1
ATOM 688 C CA . TRP A 1 85 ? -4.092 2.236 -5.837 1.00 92.38 85 TRP A CA 1
ATOM 689 C C . TRP A 1 85 ? -5.328 2.340 -4.953 1.00 92.38 85 TRP A C 1
ATOM 691 O O . TRP A 1 85 ? -6.236 1.512 -5.011 1.00 92.38 85 TRP A O 1
ATOM 701 N N . VAL A 1 86 ? -5.399 3.423 -4.190 1.00 90.81 86 VAL A N 1
ATOM 702 C CA . VAL A 1 86 ? -6.508 3.687 -3.281 1.00 90.81 86 VAL A CA 1
ATOM 703 C C . VAL A 1 86 ? -7.623 4.441 -4.026 1.00 90.81 86 VAL A C 1
ATOM 705 O O . VAL A 1 86 ? -7.456 5.625 -4.340 1.00 90.81 86 VAL A O 1
ATOM 708 N N . PRO A 1 87 ? -8.780 3.812 -4.316 1.00 86.44 87 PRO A N 1
ATOM 709 C CA . PRO A 1 87 ? -9.857 4.472 -5.045 1.00 86.44 87 PRO A CA 1
ATOM 710 C C . PRO A 1 87 ? -10.532 5.559 -4.197 1.00 86.44 87 PRO A C 1
ATOM 712 O O . PRO A 1 87 ? -10.473 5.538 -2.960 1.00 86.44 87 PRO A O 1
ATOM 715 N N . HIS A 1 88 ? -11.214 6.477 -4.891 1.00 87.31 88 HIS A N 1
ATOM 716 C CA . HIS A 1 88 ? -11.953 7.605 -4.310 1.00 87.31 88 HIS A CA 1
ATOM 717 C C . HIS A 1 88 ? -11.075 8.545 -3.476 1.00 87.31 88 HIS A C 1
ATOM 719 O O . HIS A 1 88 ? -11.451 8.974 -2.389 1.00 87.31 88 HIS A O 1
ATOM 725 N N . THR A 1 89 ? -9.880 8.839 -3.982 1.00 86.56 89 THR A N 1
ATOM 726 C CA . THR A 1 89 ? -8.977 9.837 -3.410 1.00 86.56 89 THR A CA 1
ATOM 727 C C . THR A 1 89 ? -8.645 10.881 -4.472 1.00 86.56 89 THR A C 1
ATOM 729 O O . THR A 1 89 ? -8.521 10.557 -5.654 1.00 86.56 89 THR A O 1
ATOM 732 N N . LEU A 1 90 ? -8.539 12.137 -4.048 1.00 84.56 90 LEU A N 1
ATOM 733 C CA . LEU A 1 90 ? -8.009 13.241 -4.841 1.00 84.56 90 LEU A CA 1
ATOM 734 C C . LEU A 1 90 ? -6.854 13.858 -4.042 1.00 84.56 90 LEU A C 1
ATOM 736 O O . LEU A 1 90 ? -6.948 13.898 -2.811 1.00 84.56 90 LEU A O 1
ATOM 740 N N . PRO A 1 91 ? -5.767 14.296 -4.698 1.00 82.19 91 PRO A N 1
ATOM 741 C CA . PRO A 1 91 ? -4.771 15.137 -4.045 1.00 82.19 91 PRO A CA 1
ATOM 742 C C . PRO A 1 91 ? -5.449 16.373 -3.436 1.00 82.19 91 PRO A C 1
ATOM 744 O O . PRO A 1 91 ? -6.403 16.886 -4.024 1.00 82.19 91 PRO A O 1
ATOM 747 N N . LEU A 1 92 ? -4.976 16.808 -2.265 1.00 79.75 92 LEU A N 1
ATOM 748 C CA . LEU A 1 92 ? -5.389 18.076 -1.653 1.00 79.75 92 LEU A CA 1
ATOM 749 C C . LEU A 1 92 ? -4.835 19.270 -2.434 1.00 79.75 92 LEU A C 1
ATOM 751 O O . LEU A 1 92 ? -3.701 19.146 -2.953 1.00 79.75 92 LEU A O 1
#